Protein AF-A0A8S2S404-F1 (afdb_monomer_lite)

Structure (mmCIF, N/CA/C/O backbone):
data_AF-A0A8S2S404-F1
#
_entry.id   AF-A0A8S2S404-F1
#
loop_
_atom_site.group_PDB
_atom_site.id
_atom_site.type_symbol
_atom_site.label_atom_id
_atom_site.label_alt_id
_atom_site.label_comp_id
_atom_site.label_asym_id
_atom_site.label_entity_id
_atom_site.label_seq_id
_atom_site.pdbx_PDB_ins_code
_atom_site.Cartn_x
_atom_site.Cartn_y
_atom_site.Cartn_z
_atom_site.occupancy
_atom_site.B_iso_or_equiv
_atom_site.auth_seq_id
_atom_site.auth_comp_id
_atom_site.auth_asym_id
_atom_site.auth_atom_id
_atom_site.pdbx_PDB_model_num
ATOM 1 N N . SER A 1 1 ? -24.759 11.820 6.128 1.00 37.84 1 SER A N 1
ATOM 2 C CA . SER A 1 1 ? -23.599 12.721 6.025 1.00 37.84 1 SER A CA 1
ATOM 3 C C . SER A 1 1 ? -22.582 12.041 5.136 1.00 37.84 1 SER A C 1
ATOM 5 O O . SER A 1 1 ? -22.447 10.827 5.208 1.00 37.84 1 SER A O 1
ATOM 7 N N . TYR A 1 2 ? -21.977 12.794 4.225 1.00 42.38 2 TYR A N 1
ATOM 8 C CA . TYR A 1 2 ? -20.966 12.303 3.295 1.00 42.38 2 TYR A CA 1
ATOM 9 C C . TYR A 1 2 ? -19.624 12.395 4.030 1.00 42.38 2 TYR A C 1
ATOM 11 O O . TYR A 1 2 ? -19.160 13.497 4.303 1.00 42.38 2 TYR A O 1
ATOM 19 N N . GLY A 1 3 ? -19.117 11.254 4.500 1.00 45.09 3 GLY A N 1
ATOM 20 C CA . GLY A 1 3 ? -17.821 11.149 5.169 1.00 45.09 3 GLY A CA 1
ATOM 21 C C . GLY A 1 3 ? -16.742 11.062 4.106 1.00 45.09 3 GLY A C 1
ATOM 22 O O . GLY A 1 3 ? -16.386 9.967 3.682 1.00 45.09 3 GLY A O 1
ATOM 23 N N . ASP A 1 4 ? -16.329 12.223 3.618 1.00 44.88 4 ASP A N 1
ATOM 24 C CA . ASP A 1 4 ? -15.185 12.380 2.731 1.00 44.88 4 ASP A CA 1
ATOM 25 C C . ASP A 1 4 ? -13.917 12.060 3.542 1.00 44.88 4 ASP A C 1
ATOM 27 O O . ASP A 1 4 ? -13.729 12.667 4.589 1.00 44.88 4 ASP A O 1
ATOM 31 N N . ILE A 1 5 ? -13.188 11.013 3.129 1.00 47.12 5 ILE A N 1
ATOM 32 C CA . ILE A 1 5 ? -11.750 10.647 3.242 1.00 47.12 5 ILE A CA 1
ATOM 33 C C . ILE A 1 5 ? -10.868 11.052 4.459 1.00 47.12 5 ILE A C 1
ATOM 35 O O . ILE A 1 5 ? -9.779 10.500 4.621 1.00 47.12 5 ILE A O 1
ATOM 39 N N . ASP A 1 6 ? -11.312 11.883 5.393 1.00 48.00 6 ASP A N 1
ATOM 40 C CA . ASP A 1 6 ? -10.492 12.458 6.470 1.00 48.00 6 ASP A CA 1
ATOM 41 C C . ASP A 1 6 ? -10.202 11.498 7.644 1.00 48.00 6 ASP A C 1
ATOM 43 O O . ASP A 1 6 ? -9.555 11.885 8.613 1.00 48.00 6 ASP A O 1
ATOM 47 N N . TYR A 1 7 ? -10.651 10.238 7.587 1.00 45.53 7 TYR A N 1
ATOM 48 C CA . TYR A 1 7 ? -10.458 9.261 8.673 1.00 45.53 7 TYR A CA 1
ATOM 49 C C . TYR A 1 7 ? -9.134 8.475 8.615 1.00 45.53 7 TYR A C 1
ATOM 51 O O . TYR A 1 7 ? -8.790 7.789 9.581 1.00 45.53 7 TYR A O 1
ATOM 59 N N . PHE A 1 8 ? -8.372 8.561 7.520 1.00 49.62 8 PHE A N 1
ATOM 60 C CA . PHE A 1 8 ? -7.135 7.791 7.356 1.00 49.62 8 PHE A CA 1
ATOM 61 C C . PHE A 1 8 ? -5.887 8.619 7.645 1.00 49.62 8 PHE A C 1
ATOM 63 O O . PHE A 1 8 ? -5.668 9.676 7.054 1.00 49.62 8 PHE A O 1
ATOM 70 N N . ARG A 1 9 ? -4.998 8.084 8.495 1.00 45.75 9 ARG A N 1
ATOM 71 C CA . ARG A 1 9 ? -3.627 8.589 8.648 1.00 45.75 9 ARG A CA 1
ATOM 72 C C . ARG A 1 9 ? -2.963 8.553 7.271 1.00 45.75 9 ARG A C 1
ATOM 74 O O . ARG A 1 9 ? -2.696 7.474 6.756 1.00 45.75 9 ARG A O 1
ATOM 81 N N . LYS A 1 10 ? -2.734 9.721 6.665 1.00 52.19 10 LYS A N 1
ATOM 82 C CA . LYS A 1 10 ? -2.072 9.852 5.354 1.00 52.19 10 LYS A CA 1
ATOM 83 C C . LYS A 1 10 ? -2.691 9.014 4.210 1.00 52.19 10 LYS A C 1
ATOM 85 O O . LYS A 1 10 ? -1.979 8.675 3.277 1.00 52.19 10 LYS A O 1
ATOM 90 N N . ARG A 1 11 ? -3.992 8.682 4.248 1.00 55.34 11 ARG A N 1
ATOM 91 C CA . ARG A 1 11 ? -4.656 7.845 3.212 1.00 55.34 11 ARG A CA 1
ATOM 92 C C . ARG A 1 11 ? -4.083 6.419 3.070 1.00 55.34 11 ARG A C 1
ATOM 94 O O . ARG A 1 11 ? -4.232 5.803 2.023 1.00 55.34 11 ARG A O 1
ATOM 101 N N . LEU A 1 12 ? -3.442 5.889 4.114 1.00 54.59 12 LEU A N 1
ATOM 102 C CA . LEU A 1 12 ? -2.939 4.514 4.132 1.00 54.59 12 LEU A CA 1
ATOM 103 C C . LEU A 1 12 ? -4.051 3.549 4.560 1.00 54.59 12 LEU A C 1
ATOM 105 O O . LEU A 1 12 ? -4.513 3.602 5.708 1.00 54.59 12 LEU A O 1
ATOM 109 N N . ASP A 1 13 ? -4.428 2.626 3.678 1.00 51.25 13 ASP A N 1
ATOM 110 C CA . ASP A 1 13 ? -5.362 1.550 4.008 1.00 51.25 13 ASP A CA 1
ATOM 111 C C . ASP A 1 13 ? -4.849 0.716 5.197 1.00 51.25 13 ASP A C 1
ATOM 113 O O . ASP A 1 13 ? -3.651 0.474 5.363 1.00 51.25 13 ASP A O 1
ATOM 117 N N . PHE A 1 14 ? -5.761 0.268 6.062 1.00 54.31 14 PHE A N 1
ATOM 118 C CA . PHE A 1 14 ? -5.470 -0.530 7.268 1.00 54.31 14 PHE A CA 1
ATOM 119 C C . PHE A 1 14 ? -4.619 0.143 8.358 1.00 54.31 14 PHE A C 1
ATOM 121 O O . PHE A 1 14 ? -4.262 -0.513 9.338 1.00 54.31 14 PHE A O 1
ATOM 128 N N . THR A 1 15 ? -4.339 1.443 8.258 1.00 53.50 15 THR A N 1
ATOM 129 C CA . THR A 1 15 ? -3.794 2.218 9.381 1.00 53.50 15 THR A CA 1
ATOM 130 C C . THR A 1 15 ? -4.843 3.193 9.903 1.00 53.50 15 THR A C 1
ATOM 132 O O . THR A 1 15 ? -5.699 3.672 9.162 1.00 53.50 15 THR A O 1
ATOM 135 N N . TRP A 1 16 ? -4.802 3.491 11.197 1.00 54.91 16 TRP A N 1
ATOM 136 C CA . TRP A 1 16 ? -5.659 4.500 11.811 1.00 54.91 16 TRP A CA 1
ATOM 137 C C . TRP A 1 16 ? -4.776 5.562 12.470 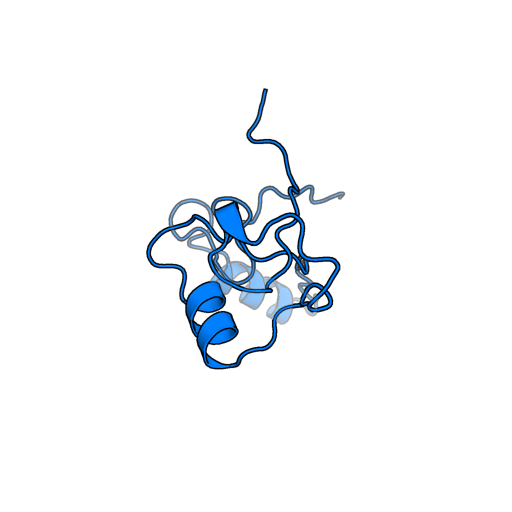1.00 54.91 16 TRP A C 1
ATOM 139 O O . TRP A 1 16 ? -3.693 5.247 12.976 1.00 54.91 16 TRP A O 1
ATOM 149 N N . ASN A 1 17 ? -5.177 6.840 12.415 1.00 53.50 17 ASN A N 1
ATOM 150 C CA . ASN A 1 17 ? -4.377 7.890 13.043 1.00 53.50 17 ASN A CA 1
ATOM 151 C C . ASN A 1 17 ? -4.563 7.840 14.558 1.00 53.50 17 ASN A C 1
ATOM 153 O O . ASN A 1 17 ? -5.575 8.294 15.078 1.00 53.50 17 ASN A O 1
ATOM 157 N N . THR A 1 18 ? -3.566 7.325 15.266 1.00 52.28 18 THR A N 1
ATOM 158 C CA . THR A 1 18 ? -3.545 7.294 16.731 1.00 52.28 18 THR A CA 1
ATOM 159 C C . THR A 1 18 ? -3.573 8.678 17.379 1.00 52.28 18 THR A C 1
ATOM 161 O O . THR A 1 18 ? -3.912 8.770 18.552 1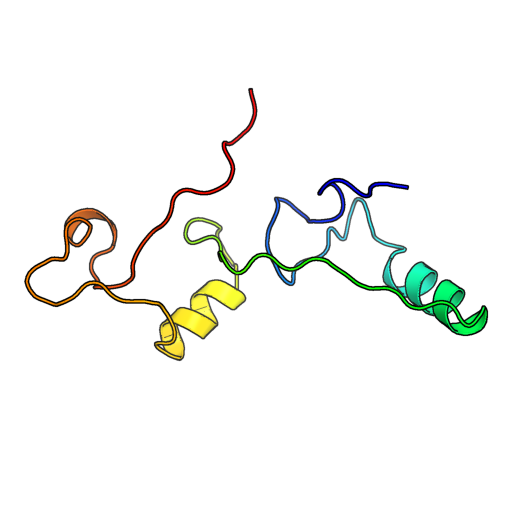.00 52.28 18 THR A O 1
ATOM 164 N N . GLU A 1 19 ? -3.215 9.745 16.656 1.00 55.50 19 GLU A N 1
ATOM 165 C CA . GLU A 1 19 ? -3.229 11.116 17.187 1.00 55.50 19 GLU A CA 1
ATOM 166 C C . GLU A 1 19 ? -4.600 11.784 17.012 1.00 55.50 19 GLU A C 1
ATOM 168 O O . GLU A 1 19 ? -5.172 12.254 17.993 1.00 55.50 19 GLU A O 1
ATOM 173 N N . ASP A 1 20 ? -5.175 11.748 15.807 1.00 54.94 20 ASP A N 1
ATOM 174 C CA . ASP A 1 20 ? -6.469 12.396 15.529 1.00 54.94 20 ASP A CA 1
ATOM 175 C C . ASP A 1 20 ? -7.685 11.516 15.878 1.00 54.94 20 ASP A C 1
ATOM 177 O O . ASP A 1 20 ? -8.771 12.025 16.154 1.00 54.94 20 ASP A O 1
ATOM 181 N N . PHE A 1 21 ? -7.514 10.189 15.908 1.00 58.34 21 PHE A N 1
ATOM 182 C CA . PHE A 1 21 ? -8.598 9.213 16.065 1.00 58.34 21 PHE A CA 1
ATOM 183 C C . PHE A 1 21 ? -8.388 8.243 17.234 1.00 58.34 21 PHE A C 1
ATOM 185 O O . PHE A 1 21 ? -8.925 7.137 17.211 1.00 58.34 21 PHE A O 1
ATOM 192 N N . ASN A 1 22 ? -7.671 8.654 18.291 1.00 60.72 22 ASN A N 1
ATOM 193 C CA . ASN A 1 22 ? -7.415 7.841 19.499 1.00 60.72 22 ASN A CA 1
ATOM 194 C C . ASN A 1 22 ? -8.669 7.219 20.145 1.00 60.72 22 ASN A C 1
ATOM 196 O O . ASN A 1 22 ? -8.555 6.216 20.830 1.00 60.72 22 ASN A O 1
ATOM 200 N N . GLY A 1 23 ? -9.853 7.805 19.933 1.00 70.31 23 GLY A N 1
ATOM 201 C CA . GLY A 1 23 ? -11.129 7.297 20.453 1.00 70.31 23 GLY A CA 1
ATOM 202 C C . GLY A 1 23 ? -11.965 6.494 19.452 1.00 70.31 23 GLY A C 1
ATOM 203 O O . GLY A 1 23 ? -13.150 6.270 19.693 1.00 70.31 23 GLY A O 1
ATOM 204 N N . LEU A 1 24 ? -11.417 6.148 18.281 1.00 74.56 24 LEU A N 1
ATOM 205 C CA . LEU A 1 24 ? -12.163 5.439 17.241 1.00 74.56 24 LEU A CA 1
ATOM 206 C C . LEU A 1 24 ? -12.615 4.037 17.682 1.00 74.56 24 LEU A C 1
ATOM 208 O O . LEU A 1 24 ? -13.779 3.722 17.427 1.00 74.56 24 LEU A O 1
ATOM 212 N N . PRO A 1 25 ? -11.787 3.211 18.355 1.00 79.25 25 PRO A N 1
ATOM 213 C CA . PRO A 1 25 ? -12.243 1.921 18.872 1.00 79.25 25 PRO A CA 1
ATOM 214 C C . PRO A 1 25 ? -13.429 2.071 19.834 1.00 79.25 25 PRO A C 1
ATOM 216 O O . PRO A 1 25 ? -14.466 1.443 19.636 1.00 79.25 25 PRO A O 1
ATOM 219 N N . GLU A 1 26 ? -13.329 2.983 20.802 1.00 82.19 26 GLU A N 1
ATOM 220 C CA . GLU A 1 26 ? -14.374 3.242 21.795 1.00 82.19 26 GLU A CA 1
ATOM 221 C C . GLU A 1 26 ? -15.650 3.803 21.152 1.00 82.19 26 GLU A C 1
ATOM 223 O O . GLU A 1 26 ? -16.76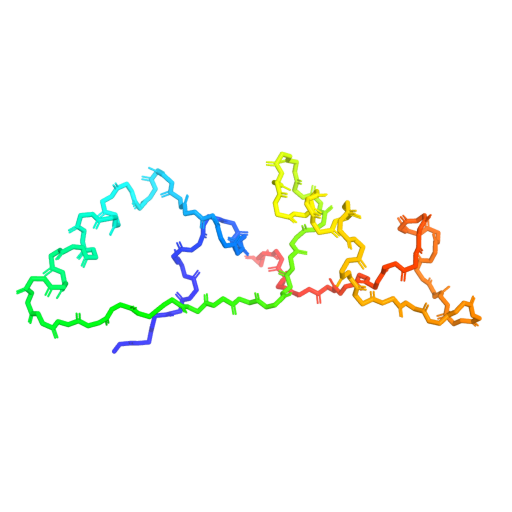5 3.489 21.571 1.00 82.19 26 GLU A O 1
ATOM 228 N N . TYR A 1 27 ? -15.508 4.621 20.107 1.00 79.12 27 TYR A N 1
ATOM 229 C CA . TYR A 1 27 ? -16.636 5.136 19.337 1.00 79.12 27 TYR A CA 1
ATOM 230 C C . TYR A 1 27 ? -17.339 4.033 18.536 1.00 79.12 27 TYR A C 1
ATOM 232 O O . TYR A 1 27 ? -18.569 3.982 18.519 1.00 79.12 27 TYR A O 1
ATOM 240 N N . ILE A 1 28 ? -16.583 3.129 17.905 1.00 82.88 28 ILE A N 1
ATOM 241 C CA . ILE A 1 28 ? -17.133 1.968 17.192 1.00 82.88 28 ILE A CA 1
ATOM 242 C C . ILE A 1 28 ? -17.880 1.052 18.167 1.00 82.88 28 ILE A C 1
ATOM 244 O O . ILE A 1 28 ? -19.000 0.632 17.867 1.00 82.88 28 ILE A O 1
ATOM 248 N N . ASP A 1 29 ? -17.312 0.796 19.344 1.00 84.31 29 ASP A N 1
ATOM 249 C CA . ASP A 1 29 ? -17.962 -0.002 20.384 1.00 84.31 29 ASP A CA 1
ATOM 250 C C . ASP A 1 29 ? -19.276 0.644 20.841 1.00 84.31 29 ASP A C 1
ATOM 252 O O . ASP A 1 29 ? -20.319 -0.014 20.867 1.00 84.31 29 ASP A O 1
ATOM 256 N N . TRP A 1 30 ? -19.278 1.960 21.077 1.00 84.00 30 TRP A N 1
ATOM 257 C CA . TRP A 1 30 ? -20.499 2.701 21.399 1.00 84.00 30 TRP A CA 1
ATOM 258 C C . TRP A 1 30 ? -21.556 2.629 20.284 1.00 84.00 30 TRP A C 1
ATOM 260 O O . TRP A 1 30 ? -22.749 2.483 20.563 1.00 84.00 30 TRP A O 1
ATOM 270 N N . LEU A 1 31 ? -21.153 2.699 19.009 1.00 86.44 31 LEU A N 1
ATOM 271 C CA . LEU A 1 31 ? -22.076 2.537 17.881 1.00 86.44 31 LEU A CA 1
ATOM 272 C C . LEU A 1 31 ? -22.714 1.139 17.883 1.00 86.44 31 LEU A C 1
ATOM 274 O O . LEU A 1 31 ? -23.930 1.019 17.693 1.00 86.44 31 LEU A O 1
ATOM 278 N N . HIS A 1 32 ? -21.922 0.095 18.139 1.00 86.94 32 HIS A N 1
ATOM 279 C CA . HIS A 1 32 ? -22.409 -1.281 18.212 1.00 86.94 32 HIS A CA 1
ATOM 280 C C . HIS A 1 32 ? -23.370 -1.498 19.389 1.00 86.94 32 HIS A C 1
ATOM 282 O O . HIS A 1 32 ? -24.414 -2.127 19.204 1.00 86.94 32 HIS A O 1
ATOM 288 N N . GLU A 1 33 ? -23.101 -0.918 20.565 1.00 90.56 33 GLU A N 1
ATOM 289 C CA . GLU A 1 33 ? -24.019 -0.954 21.718 1.00 90.56 33 GLU A CA 1
ATOM 290 C C . GLU A 1 33 ? -25.384 -0.320 21.413 1.00 90.56 33 GLU A C 1
ATOM 292 O O . GLU A 1 33 ? -26.410 -0.697 21.985 1.00 90.56 33 GLU A O 1
ATOM 297 N N . LYS A 1 34 ? -25.420 0.640 20.484 1.00 88.56 34 LYS A N 1
ATOM 298 C CA . LYS A 1 34 ? -26.649 1.296 20.016 1.00 88.56 34 LYS A CA 1
ATOM 299 C C . LYS A 1 34 ? -27.313 0.574 18.839 1.00 88.56 34 LYS A C 1
ATOM 301 O O . LYS A 1 34 ? -28.304 1.073 18.309 1.00 88.56 34 LYS A O 1
ATOM 306 N N . GLY A 1 35 ? -26.801 -0.591 18.435 1.00 88.31 35 GLY A N 1
ATOM 307 C CA . GLY A 1 35 ? -27.323 -1.384 17.320 1.00 88.31 35 GLY A CA 1
ATOM 308 C C . GLY A 1 35 ? -26.981 -0.824 15.935 1.00 88.31 35 GLY A C 1
ATOM 309 O O . GLY A 1 35 ? -27.589 -1.232 14.944 1.00 88.31 35 GLY A O 1
ATOM 310 N N . MET A 1 36 ? -26.034 0.113 15.850 1.00 81.75 36 MET A N 1
ATOM 311 C CA . MET A 1 36 ? -25.554 0.683 14.590 1.00 81.75 36 MET A CA 1
ATOM 312 C C . MET A 1 36 ? -24.379 -0.131 14.036 1.00 81.75 36 MET A C 1
ATOM 314 O O . MET A 1 36 ? -23.736 -0.881 14.763 1.00 81.75 36 MET A O 1
ATOM 318 N N . LYS A 1 37 ? -24.103 -0.002 12.733 1.00 77.06 37 LYS A N 1
ATOM 319 C CA . LYS A 1 37 ? -22.982 -0.672 12.056 1.00 77.06 37 LYS A CA 1
ATOM 320 C C . LYS A 1 37 ? -22.003 0.364 11.529 1.00 77.06 37 LYS A C 1
ATOM 322 O O . LYS A 1 37 ? -22.424 1.310 10.865 1.00 77.06 37 LYS A O 1
ATOM 327 N N . PHE A 1 38 ? -20.718 0.152 11.784 1.00 75.38 38 PHE A N 1
ATOM 328 C CA . PHE A 1 38 ? -19.641 0.954 11.218 1.00 75.38 38 PHE A CA 1
ATOM 329 C C . PHE A 1 38 ? -19.098 0.273 9.953 1.00 75.38 38 PHE A C 1
ATOM 331 O O . PHE A 1 38 ? -18.765 -0.910 9.979 1.00 75.38 38 PHE A O 1
ATOM 338 N N . ILE A 1 39 ? -19.048 1.002 8.836 1.00 70.81 39 ILE A N 1
ATOM 339 C CA . ILE A 1 39 ? -18.474 0.534 7.568 1.00 70.81 39 ILE A CA 1
ATOM 340 C C . ILE A 1 39 ? -17.388 1.531 7.185 1.00 70.81 39 ILE A C 1
ATOM 342 O O . ILE A 1 39 ? -17.676 2.716 7.037 1.00 70.81 39 ILE A O 1
ATOM 346 N N . THR A 1 40 ? -16.162 1.041 7.028 1.00 65.00 40 THR A N 1
ATOM 347 C CA . THR A 1 40 ? -15.044 1.839 6.522 1.00 65.00 40 THR A CA 1
ATOM 348 C C . THR A 1 40 ? -14.889 1.638 5.014 1.00 65.00 40 THR A C 1
ATOM 350 O O . THR A 1 40 ? -15.197 0.561 4.496 1.00 65.00 40 THR A O 1
ATOM 353 N N . ILE A 1 41 ? -14.446 2.677 4.311 1.00 54.44 41 ILE A N 1
ATOM 354 C CA . ILE A 1 41 ? -14.080 2.605 2.893 1.00 54.44 41 ILE A CA 1
ATOM 355 C C . ILE A 1 41 ? -12.607 2.212 2.845 1.00 54.44 41 ILE A C 1
ATOM 357 O O . ILE A 1 41 ? -11.800 2.885 3.465 1.00 54.44 41 ILE A O 1
ATOM 361 N N . LEU A 1 42 ? -12.269 1.128 2.151 1.00 60.03 42 LEU A N 1
ATOM 362 C CA . LEU A 1 42 ? -10.881 0.755 1.876 1.00 60.03 42 LEU A CA 1
ATOM 363 C C . LEU A 1 42 ? -10.624 0.977 0.391 1.00 60.03 42 LEU A C 1
ATOM 365 O O . LEU A 1 42 ? -11.413 0.501 -0.436 1.00 60.03 42 LEU A O 1
ATOM 369 N N . ASP A 1 43 ? -9.542 1.672 0.069 1.00 65.00 43 ASP A N 1
ATOM 370 C CA . ASP A 1 43 ? -9.052 1.749 -1.295 1.00 65.00 43 ASP A CA 1
ATOM 371 C C . ASP A 1 43 ? -8.250 0.465 -1.622 1.00 65.00 43 ASP A C 1
ATOM 373 O O . ASP A 1 43 ? -7.747 -0.243 -0.749 1.00 65.00 43 ASP A O 1
ATOM 377 N N . PRO A 1 44 ? -8.192 0.045 -2.896 1.00 68.25 44 PRO A N 1
ATOM 378 C CA . PRO A 1 44 ? -7.379 -1.105 -3.292 1.00 68.25 44 PRO A CA 1
ATOM 379 C C . PRO A 1 44 ? -5.903 -0.739 -3.524 1.00 68.25 44 PRO A C 1
ATOM 381 O O . PRO A 1 44 ? -5.093 -1.628 -3.795 1.00 68.25 44 PRO A O 1
ATOM 384 N N . ALA A 1 45 ? -5.557 0.551 -3.509 1.00 72.94 45 ALA A N 1
ATOM 385 C CA . ALA A 1 45 ? -4.228 1.041 -3.841 1.00 72.94 45 ALA A CA 1
ATOM 386 C C . ALA A 1 45 ? -3.399 1.258 -2.573 1.00 72.94 45 ALA A C 1
ATOM 388 O O . ALA A 1 45 ? -3.651 2.175 -1.803 1.00 72.94 45 ALA A O 1
ATOM 389 N N . ILE A 1 46 ? -2.379 0.420 -2.402 1.00 75.56 46 ILE A N 1
ATOM 390 C CA . ILE A 1 46 ? -1.466 0.460 -1.260 1.00 75.56 46 ILE A CA 1
ATOM 391 C C . ILE A 1 46 ? -0.261 1.337 -1.608 1.00 75.56 46 ILE A C 1
ATOM 393 O O . ILE A 1 46 ? 0.347 1.158 -2.665 1.00 75.56 46 ILE A O 1
ATOM 397 N N . ASP A 1 47 ? 0.080 2.263 -0.713 1.00 77.19 47 ASP A N 1
ATOM 398 C CA . ASP A 1 47 ? 1.242 3.146 -0.845 1.00 77.19 47 ASP A CA 1
ATOM 399 C C . ASP A 1 47 ? 2.557 2.346 -0.919 1.00 77.19 47 ASP A C 1
ATOM 401 O O . ASP A 1 47 ? 2.765 1.404 -0.148 1.00 77.19 47 ASP A O 1
ATOM 405 N N . SER A 1 48 ? 3.426 2.700 -1.872 1.00 76.88 48 SER A N 1
ATOM 406 C CA . SER A 1 48 ? 4.712 2.032 -2.114 1.00 76.88 48 SER A CA 1
ATOM 407 C C . SER A 1 48 ? 5.935 2.766 -1.568 1.00 76.88 48 SER A C 1
ATOM 409 O O . SER A 1 48 ? 7.031 2.201 -1.597 1.00 76.88 48 SER A O 1
ATOM 411 N N . ASP A 1 49 ? 5.770 4.010 -1.121 1.00 77.75 49 ASP A N 1
ATOM 412 C CA . ASP A 1 49 ? 6.858 4.942 -0.816 1.00 77.75 49 ASP A CA 1
ATOM 413 C C . ASP A 1 49 ? 6.962 5.243 0.692 1.00 77.75 49 ASP A C 1
ATOM 415 O O . ASP A 1 49 ? 8.016 5.681 1.172 1.00 77.75 49 ASP A O 1
ATOM 419 N N . GLU A 1 50 ? 5.898 4.988 1.461 1.00 76.12 50 GLU A N 1
ATOM 420 C CA . GLU A 1 50 ? 5.880 5.142 2.913 1.00 76.12 50 GLU A CA 1
ATOM 421 C C . GLU A 1 50 ? 6.831 4.147 3.591 1.00 76.12 50 GLU A C 1
ATOM 423 O O . GLU A 1 50 ? 6.858 2.942 3.324 1.00 76.12 50 GLU A O 1
ATOM 428 N N . LYS A 1 51 ? 7.620 4.674 4.528 1.00 66.50 51 LYS A N 1
ATOM 429 C CA . LYS A 1 51 ? 8.566 3.876 5.306 1.00 66.50 51 LYS A CA 1
ATOM 430 C C . LYS A 1 51 ? 7.837 3.204 6.465 1.00 66.50 51 LYS A C 1
ATOM 432 O O . LYS A 1 51 ? 6.964 3.803 7.082 1.00 66.50 51 LYS A O 1
ATOM 437 N N . ASP A 1 52 ? 8.238 1.975 6.779 1.00 73.12 52 ASP A N 1
ATOM 438 C CA . ASP A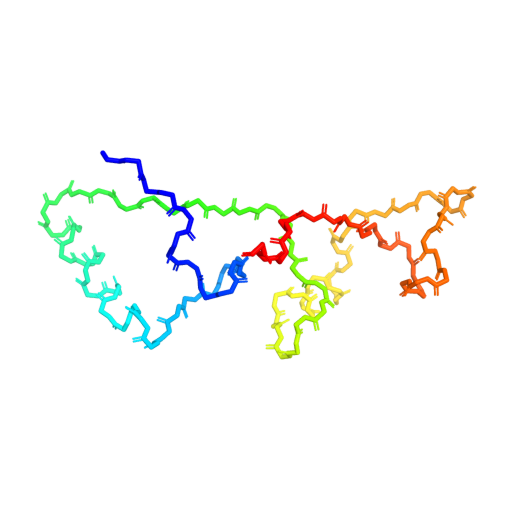 1 52 ? 7.674 1.164 7.868 1.00 73.12 52 ASP A CA 1
ATOM 439 C C . ASP A 1 52 ? 6.183 0.805 7.692 1.00 73.12 52 ASP A C 1
ATOM 441 O O . ASP A 1 52 ? 5.437 0.675 8.665 1.00 73.12 52 ASP A O 1
ATOM 445 N N . TYR A 1 53 ? 5.738 0.599 6.447 1.00 74.94 53 TYR A N 1
ATOM 446 C CA . TYR A 1 53 ? 4.371 0.178 6.143 1.00 74.94 53 TYR A CA 1
ATOM 447 C C . TYR A 1 53 ? 4.277 -1.335 5.895 1.00 74.94 53 TYR A C 1
ATOM 449 O O . TYR A 1 53 ? 4.520 -1.841 4.797 1.00 74.94 53 TYR A O 1
ATOM 457 N N . SER A 1 54 ? 3.887 -2.077 6.937 1.00 79.81 54 SER A N 1
ATOM 458 C CA . SER A 1 54 ? 3.881 -3.547 6.918 1.00 79.81 54 SER A CA 1
ATOM 459 C C . SER A 1 54 ? 2.980 -4.150 5.840 1.00 79.81 54 SER A C 1
ATOM 461 O O . SER A 1 54 ? 3.290 -5.221 5.329 1.00 79.81 54 SER A O 1
ATOM 463 N N . VAL A 1 55 ? 1.892 -3.470 5.460 1.00 80.12 55 VAL A N 1
ATOM 464 C CA . VAL A 1 55 ? 0.960 -3.946 4.425 1.00 80.12 55 VAL A CA 1
ATOM 465 C C . VAL A 1 55 ? 1.664 -4.063 3.073 1.00 80.12 55 VAL A C 1
ATOM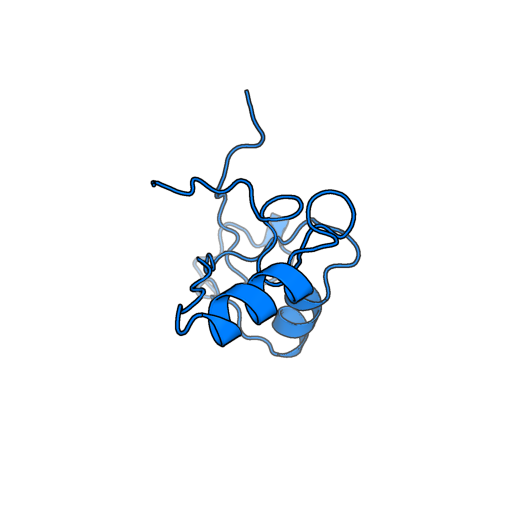 467 O O . VAL A 1 55 ? 1.522 -5.079 2.388 1.00 80.12 55 VAL A O 1
ATOM 470 N N . PHE A 1 56 ? 2.467 -3.061 2.705 1.00 80.94 56 PHE A N 1
ATOM 471 C CA . PHE A 1 56 ? 3.247 -3.106 1.473 1.00 80.94 56 PHE A CA 1
ATOM 472 C C . PHE A 1 56 ? 4.292 -4.229 1.524 1.00 80.94 56 PHE A C 1
ATOM 474 O O . PHE A 1 56 ? 4.365 -5.053 0.610 1.00 80.94 56 PHE A O 1
ATOM 481 N N . ASP A 1 57 ? 5.041 -4.334 2.625 1.00 82.94 57 ASP A N 1
ATOM 482 C CA . ASP A 1 57 ? 6.072 -5.365 2.803 1.00 82.94 57 ASP A CA 1
ATOM 483 C C . ASP A 1 57 ? 5.509 -6.794 2.775 1.00 82.94 57 ASP A C 1
ATOM 485 O O . ASP A 1 57 ? 6.103 -7.704 2.186 1.00 82.94 57 ASP A O 1
ATOM 489 N N . GLU A 1 58 ? 4.365 -7.019 3.417 1.00 87.12 58 GLU A N 1
ATOM 490 C CA . GLU A 1 58 ? 3.677 -8.308 3.415 1.00 87.12 58 GLU A CA 1
ATOM 491 C C . GLU A 1 58 ? 3.175 -8.662 2.018 1.00 87.12 58 GLU A C 1
ATOM 493 O O . GLU A 1 58 ? 3.391 -9.787 1.560 1.00 87.12 58 GLU A O 1
ATOM 498 N N . GLY A 1 59 ? 2.595 -7.699 1.297 1.00 85.62 59 GLY A N 1
ATOM 499 C CA . GLY A 1 59 ? 2.169 -7.912 -0.081 1.00 85.62 59 GLY A CA 1
ATOM 500 C C . GLY A 1 59 ? 3.338 -8.211 -1.026 1.00 85.62 59 GLY A C 1
ATOM 501 O O . GLY A 1 59 ? 3.216 -9.064 -1.908 1.00 85.62 59 GLY A O 1
ATOM 502 N N . GLN A 1 60 ? 4.504 -7.585 -0.814 1.00 87.25 60 GLN A N 1
ATOM 503 C CA . GLN A 1 60 ? 5.732 -7.905 -1.555 1.00 87.25 60 GLN A CA 1
ATOM 504 C C . GLN A 1 60 ? 6.198 -9.339 -1.285 1.00 87.25 60 GLN A C 1
ATOM 506 O O . GLN A 1 60 ? 6.504 -10.071 -2.226 1.00 87.25 60 GLN A O 1
ATOM 511 N N . LYS A 1 61 ? 6.208 -9.776 -0.018 1.00 88.06 61 LYS A N 1
ATOM 512 C CA . LYS A 1 61 ? 6.587 -11.152 0.357 1.00 88.06 61 LYS A CA 1
ATOM 513 C C . LYS A 1 61 ? 5.616 -12.197 -0.189 1.00 88.06 61 LYS A C 1
ATOM 515 O O . LYS A 1 61 ? 6.047 -13.281 -0.573 1.00 88.06 61 LYS A O 1
ATOM 520 N N . ALA A 1 62 ? 4.323 -11.881 -0.202 1.00 90.38 62 ALA A N 1
ATOM 521 C CA . ALA A 1 62 ? 3.272 -12.771 -0.685 1.00 90.38 62 ALA A CA 1
ATOM 522 C C . ALA A 1 62 ? 3.132 -12.776 -2.218 1.00 90.38 62 ALA A C 1
ATOM 524 O O . ALA A 1 62 ? 2.436 -13.633 -2.758 1.00 90.38 62 ALA A O 1
ATOM 525 N N . ASP A 1 63 ? 3.800 -11.851 -2.915 1.00 89.00 63 ASP A N 1
ATOM 526 C CA . ASP A 1 63 ? 3.795 -11.724 -4.373 1.00 89.00 63 ASP A CA 1
ATOM 527 C C . ASP A 1 63 ? 2.395 -11.500 -4.987 1.00 89.00 63 ASP A C 1
ATOM 529 O O . ASP A 1 63 ? 2.056 -12.028 -6.048 1.00 89.00 63 ASP A O 1
ATOM 533 N N . ILE A 1 64 ? 1.567 -10.707 -4.303 1.00 89.88 64 ILE A N 1
ATOM 534 C CA . ILE A 1 64 ? 0.132 -10.535 -4.609 1.00 89.88 64 ILE A CA 1
ATOM 535 C C . ILE A 1 64 ? -0.197 -9.298 -5.455 1.00 89.88 64 ILE A C 1
ATOM 537 O O . ILE A 1 64 ? -1.365 -9.022 -5.728 1.00 89.88 64 ILE A O 1
ATOM 541 N N . TRP A 1 65 ? 0.813 -8.545 -5.887 1.00 89.00 65 TRP A N 1
ATOM 542 C CA . TRP A 1 65 ? 0.612 -7.337 -6.685 1.00 89.00 65 TRP A CA 1
ATOM 543 C C . TRP A 1 65 ? 0.262 -7.651 -8.138 1.00 89.00 65 TRP A C 1
ATOM 545 O O . TRP A 1 65 ? 0.717 -8.638 -8.723 1.00 89.00 65 TRP A O 1
ATOM 555 N N . ILE A 1 66 ? -0.503 -6.755 -8.764 1.00 88.81 66 ILE A N 1
ATOM 556 C CA . ILE A 1 66 ? -0.732 -6.803 -10.208 1.00 88.81 66 ILE A CA 1
ATOM 557 C C . ILE A 1 66 ? 0.596 -6.519 -10.916 1.00 88.81 66 ILE A C 1
ATOM 559 O O . ILE A 1 66 ? 1.326 -5.593 -10.559 1.00 88.81 66 ILE A O 1
ATOM 563 N N . LYS A 1 67 ? 0.911 -7.322 -11.938 1.00 91.12 67 LYS A N 1
ATOM 564 C CA . LYS A 1 67 ? 2.191 -7.256 -12.647 1.00 91.12 67 LYS A CA 1
ATOM 565 C C . LYS A 1 67 ? 2.041 -6.900 -14.111 1.00 91.12 67 LYS A C 1
ATOM 567 O O . LYS A 1 67 ? 1.195 -7.449 -14.818 1.00 91.12 67 LYS A O 1
ATOM 572 N N . TRP A 1 68 ? 2.987 -6.113 -14.608 1.00 89.19 68 TRP A N 1
ATOM 573 C CA . TRP A 1 68 ? 3.190 -5.944 -16.033 1.00 89.19 68 TRP A CA 1
ATOM 574 C C . TRP A 1 68 ? 3.529 -7.290 -16.707 1.00 89.19 68 TRP A C 1
ATOM 576 O O . TRP A 1 68 ? 4.312 -8.107 -16.185 1.00 89.19 68 TRP A O 1
ATOM 586 N N . PRO A 1 69 ? 3.013 -7.525 -17.925 1.00 89.44 69 PRO A N 1
ATOM 587 C CA . PRO A 1 69 ? 3.514 -8.581 -18.791 1.00 89.44 69 PRO A CA 1
ATOM 588 C C . PRO A 1 69 ? 5.006 -8.370 -19.078 1.00 89.44 69 PRO A C 1
ATOM 590 O O . PRO A 1 69 ? 5.445 -7.243 -19.295 1.00 89.44 69 PRO A O 1
ATOM 593 N N . ALA A 1 70 ? 5.783 -9.455 -19.160 1.00 83.38 70 ALA A N 1
ATOM 594 C CA . ALA A 1 70 ? 7.248 -9.395 -19.275 1.00 83.38 70 ALA A CA 1
ATOM 595 C C . ALA A 1 70 ? 7.771 -8.508 -20.425 1.00 83.38 70 ALA A C 1
ATOM 597 O O . ALA A 1 70 ? 8.836 -7.919 -20.310 1.00 83.38 70 ALA A O 1
ATOM 598 N N . ARG A 1 71 ? 7.021 -8.390 -21.528 1.00 86.38 71 ARG A N 1
ATOM 599 C CA . ARG A 1 71 ? 7.400 -7.592 -22.711 1.00 86.38 71 ARG A CA 1
ATOM 600 C C . ARG A 1 71 ? 6.739 -6.211 -22.780 1.00 86.38 71 ARG A C 1
ATOM 602 O O . ARG A 1 71 ? 6.847 -5.546 -23.802 1.00 86.38 71 ARG A O 1
ATOM 609 N N . LYS A 1 72 ? 6.000 -5.811 -21.743 1.00 87.75 72 LYS A N 1
ATOM 610 C CA . LYS A 1 72 ? 5.248 -4.546 -21.692 1.00 87.75 72 LYS A CA 1
ATOM 611 C C . LYS A 1 72 ? 5.515 -3.751 -20.411 1.00 87.75 72 LYS A C 1
ATOM 613 O O . LYS A 1 72 ? 4.754 -2.844 -20.104 1.00 87.75 72 LYS A O 1
ATOM 618 N N . ASN A 1 73 ? 6.552 -4.105 -19.652 1.00 87.94 73 ASN A N 1
ATOM 619 C CA . ASN A 1 73 ? 6.870 -3.410 -18.413 1.00 87.94 73 ASN A CA 1
ATOM 620 C C . ASN A 1 73 ? 7.539 -2.064 -18.707 1.00 87.94 73 ASN A C 1
ATOM 622 O O . ASN A 1 73 ? 8.739 -2.008 -18.968 1.00 87.94 73 ASN A O 1
ATOM 626 N N . VAL A 1 74 ? 6.744 -0.999 -18.668 1.00 87.19 74 VAL A N 1
ATOM 627 C CA . VAL A 1 74 ? 7.209 0.374 -18.898 1.00 87.19 74 VAL A CA 1
ATOM 628 C C . VAL A 1 74 ? 7.813 1.018 -17.643 1.00 87.19 74 VAL A C 1
ATOM 630 O O . VAL A 1 74 ? 8.523 2.006 -17.771 1.00 87.19 74 VAL A O 1
ATOM 633 N N . GLN A 1 75 ? 7.610 0.423 -16.460 1.00 86.62 75 GLN A N 1
ATOM 634 C CA . GLN A 1 75 ? 8.057 0.937 -15.153 1.00 86.62 75 GLN A CA 1
ATOM 635 C C . GLN A 1 75 ? 9.191 0.101 -14.534 1.00 86.62 75 GLN A C 1
ATOM 637 O O . GLN A 1 75 ? 9.493 0.222 -13.347 1.00 86.62 75 GLN A O 1
ATOM 642 N N . PHE A 1 76 ? 9.843 -0.775 -15.310 1.00 83.81 76 PHE A N 1
ATOM 643 C CA . PHE A 1 76 ? 10.896 -1.656 -14.783 1.00 83.81 76 PHE A CA 1
ATOM 644 C C . PHE A 1 76 ? 12.063 -0.870 -14.168 1.00 83.81 76 PHE A C 1
ATOM 646 O O . PHE A 1 76 ? 12.598 -1.267 -13.139 1.00 83.81 76 PHE A O 1
ATOM 653 N N . ASN A 1 77 ? 12.431 0.259 -14.780 1.00 84.44 77 ASN A N 1
ATOM 654 C CA . ASN A 1 77 ? 13.527 1.102 -14.299 1.00 84.44 77 ASN A CA 1
ATOM 655 C C . ASN A 1 77 ? 13.174 1.872 -13.015 1.00 84.44 77 ASN A C 1
ATOM 657 O O . ASN A 1 77 ? 14.082 2.292 -12.308 1.00 84.44 77 ASN A O 1
ATOM 661 N N . GLU A 1 78 ? 11.885 2.054 -12.723 1.00 81.12 78 GLU A N 1
ATOM 662 C CA . GLU A 1 78 ? 11.392 2.747 -11.525 1.00 81.12 78 GLU A CA 1
ATOM 663 C C . GLU A 1 78 ? 11.238 1.770 -10.354 1.00 81.12 78 GLU A C 1
ATOM 665 O O . GLU A 1 78 ? 11.638 2.060 -9.234 1.00 81.12 78 GLU A O 1
ATOM 670 N N . THR A 1 79 ? 10.702 0.578 -10.626 1.00 79.94 79 THR A N 1
ATOM 671 C CA . THR A 1 79 ? 10.344 -0.413 -9.595 1.00 79.94 79 THR A CA 1
ATOM 672 C C . THR A 1 79 ? 11.419 -1.464 -9.332 1.00 79.94 79 THR A C 1
ATOM 674 O O . THR A 1 79 ? 11.387 -2.141 -8.306 1.00 79.94 79 THR A O 1
ATOM 677 N N . GLY A 1 80 ? 12.319 -1.700 -10.292 1.00 84.25 80 GLY A N 1
ATOM 678 C CA . GLY A 1 80 ? 13.245 -2.837 -10.274 1.00 84.25 80 GLY A CA 1
ATOM 679 C C . GLY A 1 80 ? 12.560 -4.210 -10.345 1.00 84.25 80 GLY A C 1
ATOM 680 O O . GLY A 1 80 ? 13.220 -5.241 -10.213 1.00 84.25 80 GLY A O 1
ATOM 681 N N . ASN A 1 81 ? 11.239 -4.255 -10.543 1.00 86.69 81 ASN A N 1
ATOM 682 C CA . ASN A 1 81 ? 10.439 -5.474 -10.581 1.00 86.69 81 ASN A CA 1
ATOM 683 C C . ASN A 1 81 ? 9.293 -5.340 -11.609 1.00 86.69 81 ASN A C 1
ATOM 685 O O . ASN A 1 81 ? 9.337 -4.499 -12.506 1.00 86.69 81 ASN A O 1
ATOM 689 N N . ARG A 1 82 ? 8.315 -6.256 -11.587 1.00 88.75 82 ARG A N 1
ATOM 690 C CA . ARG A 1 82 ? 7.174 -6.235 -12.526 1.00 88.75 82 ARG A CA 1
ATOM 691 C C . ARG A 1 82 ? 5.899 -5.664 -11.928 1.00 88.75 82 ARG A C 1
ATOM 693 O O . ARG A 1 82 ? 4.896 -5.666 -12.634 1.00 88.75 82 ARG A O 1
ATOM 700 N N . ASN A 1 83 ? 5.909 -5.228 -10.678 1.00 90.19 83 ASN A N 1
ATOM 701 C CA . ASN A 1 83 ? 4.719 -4.717 -10.020 1.00 90.19 83 ASN A CA 1
ATOM 702 C C . ASN A 1 83 ? 4.294 -3.423 -10.719 1.00 90.19 83 ASN A C 1
ATOM 704 O O . ASN A 1 83 ? 5.129 -2.619 -11.134 1.00 90.19 83 ASN A O 1
ATOM 708 N N . MET A 1 84 ? 2.993 -3.270 -10.927 1.00 87.50 84 MET A N 1
ATOM 709 C CA . MET A 1 84 ? 2.439 -2.070 -11.539 1.00 87.50 84 MET A CA 1
ATOM 710 C C . MET A 1 84 ? 2.315 -0.984 -10.475 1.00 87.50 84 MET A C 1
ATOM 712 O O . MET A 1 84 ? 1.632 -1.199 -9.477 1.00 87.50 84 MET A O 1
ATOM 716 N N . LEU A 1 85 ? 2.939 0.173 -10.705 1.00 85.12 85 LEU A N 1
ATOM 717 C CA . LEU A 1 85 ? 2.726 1.359 -9.878 1.00 85.12 85 LEU A CA 1
ATOM 718 C C . LEU A 1 85 ? 1.644 2.226 -10.517 1.00 85.12 85 LEU A C 1
ATOM 720 O O . LEU A 1 85 ? 1.762 2.629 -11.677 1.00 85.12 85 LEU A O 1
ATOM 724 N N . GLY A 1 86 ? 0.588 2.495 -9.758 1.00 80.69 86 GLY A N 1
ATOM 725 C CA . GLY A 1 86 ? -0.414 3.498 -10.093 1.00 80.69 86 GLY A CA 1
ATOM 726 C C . GLY A 1 86 ? -0.155 4.775 -9.304 1.00 80.69 86 GLY A C 1
ATOM 727 O O . GLY A 1 86 ? 0.238 4.711 -8.146 1.00 80.69 86 GLY A O 1
ATOM 728 N N . TYR A 1 87 ? -0.409 5.925 -9.919 1.00 78.31 87 TYR A N 1
ATOM 729 C CA . TYR A 1 87 ? -0.473 7.198 -9.206 1.00 78.31 87 TYR A CA 1
ATOM 730 C C . TYR A 1 87 ? -1.934 7.463 -8.880 1.00 78.31 87 TYR A C 1
ATOM 732 O O . TYR A 1 87 ? -2.768 7.485 -9.790 1.00 78.31 87 TYR A O 1
ATOM 740 N N . VAL A 1 88 ? -2.247 7.597 -7.595 1.00 73.06 88 VAL A N 1
ATOM 741 C CA . VAL A 1 88 ? -3.624 7.798 -7.138 1.00 73.06 88 VAL A CA 1
ATOM 742 C C . VAL A 1 88 ? -3.803 9.247 -6.708 1.00 73.06 88 VAL A C 1
ATOM 744 O O . VAL A 1 88 ? -3.772 10.144 -7.551 1.00 73.06 88 VAL A O 1
ATOM 747 N N . TRP A 1 89 ? -4.028 9.494 -5.422 1.00 57.38 89 TRP A N 1
ATOM 748 C CA . TRP A 1 89 ? -4.426 10.800 -4.936 1.00 57.38 89 TRP A CA 1
ATOM 749 C C . TRP A 1 89 ? -3.271 11.798 -5.077 1.00 57.38 89 TRP A C 1
ATOM 751 O O . TRP A 1 89 ? -2.163 11.490 -4.644 1.00 57.38 89 TRP A O 1
ATOM 761 N N . PRO A 1 90 ? -3.497 12.994 -5.646 1.00 45.66 90 PRO A N 1
ATOM 762 C CA . PRO A 1 90 ? -2.488 1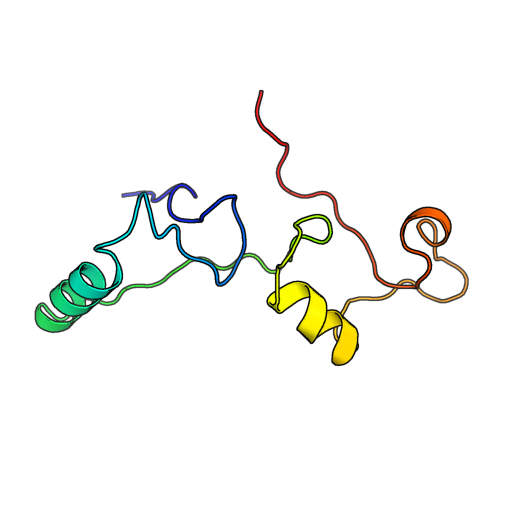4.038 -5.608 1.00 45.66 90 PRO A CA 1
ATOM 763 C C . PRO A 1 90 ? -2.214 14.419 -4.147 1.00 45.66 90 PRO A C 1
ATOM 765 O O . PRO A 1 90 ? -3.150 14.621 -3.355 1.00 45.66 90 PRO A O 1
ATOM 768 N N . ASP A 1 91 ? -0.934 14.526 -3.792 1.00 47.62 91 ASP A N 1
ATOM 769 C CA . ASP A 1 91 ? -0.528 15.345 -2.654 1.00 47.62 91 ASP A CA 1
ATOM 770 C C . ASP A 1 91 ? -1.051 16.762 -2.906 1.00 47.62 91 ASP A C 1
ATOM 772 O O . ASP A 1 91 ? -0.968 17.274 -4.024 1.00 47.62 91 ASP A O 1
ATOM 776 N N . GLY A 1 92 ? -1.715 17.326 -1.898 1.00 41.69 92 GLY A N 1
ATOM 777 C CA . GLY A 1 92 ? -2.588 18.490 -2.033 1.00 41.69 92 GLY A CA 1
ATOM 778 C C . GLY A 1 92 ? -1.983 19.695 -2.767 1.00 41.69 92 GLY A C 1
ATOM 779 O O . GLY A 1 92 ? -0.779 19.946 -2.722 1.00 41.69 92 GLY A O 1
ATOM 780 N N . LEU A 1 93 ? -2.880 20.450 -3.413 1.00 31.66 93 LEU A N 1
ATOM 781 C CA . LEU A 1 93 ? -2.715 21.889 -3.652 1.00 31.66 93 LEU A CA 1
ATOM 782 C C . LEU A 1 93 ? -2.607 22.649 -2.324 1.00 31.66 93 LEU A C 1
ATOM 784 O O . LEU A 1 93 ? -3.308 22.241 -1.369 1.00 31.66 93 LEU A O 1
#

pLDDT: mean 72.04, std 16.18, range [31.66, 91.12]

Radius of gyration: 17.14 Å; chains: 1; bounding box: 41×35×44 Å

InterPro domains:
  IPR000322 Glycoside hydrolase family 31, TIM barrel domain [PF01055] (2-80)
  IPR017853 Glycoside hydrolase superfamily [SSF51445] (5-89)

Secondary structure (DSSP, 8-state):
----STTSGGG-TT---TTT-TTHHHHHHHHHHTT--------S---SS-TT-HHHHHHHHHT-S-B--TT--SSHHHHSSSBPPPP-SPPP-

Organism: NCBI:txid392030

Foldseek 3Di:
DDPPDPQPDVLAFPDGPCVPPVCVVVVQVVCVVVVHHDDDDGDPAHDDPDPPDVVNVVCVVVVPADFDDPVGQPCCVPPVGGHDDDDDDDPDD

Sequence (93 aa):
SYGDIDYFRKRLDFTWNTEDFNGLPEYIDWLHEKGMKFITILDPAIDSDEKDYSVFDEGQKADIWIKWPARKNVQFNETGNRNMLGYVWPDGL